Protein AF-A0A9D9CUH9-F1 (afdb_monomer)

Structure (mmCIF, N/CA/C/O backbone):
data_AF-A0A9D9CUH9-F1
#
_entry.id   AF-A0A9D9CUH9-F1
#
loop_
_atom_site.group_PDB
_atom_site.id
_atom_site.type_symbol
_atom_site.label_atom_id
_atom_site.label_alt_id
_atom_site.label_comp_id
_atom_site.label_asym_id
_atom_site.label_entity_id
_atom_site.label_seq_id
_atom_site.pdbx_PDB_ins_code
_atom_site.Cartn_x
_atom_site.Cartn_y
_atom_site.Cartn_z
_atom_site.occupancy
_atom_site.B_iso_or_equiv
_atom_site.auth_seq_id
_atom_site.auth_comp_id
_atom_site.auth_asym_id
_atom_site.auth_atom_id
_atom_site.pdbx_PDB_model_num
ATOM 1 N N . MET A 1 1 ? 31.048 3.800 -13.883 1.00 48.62 1 MET A N 1
ATOM 2 C CA . MET A 1 1 ? 30.468 2.622 -13.210 1.00 48.62 1 MET A CA 1
ATOM 3 C C . MET A 1 1 ? 29.904 1.756 -14.322 1.00 48.62 1 MET A C 1
ATOM 5 O O . MET A 1 1 ? 28.975 2.205 -14.979 1.00 48.62 1 MET A O 1
ATOM 9 N N . THR A 1 2 ? 30.550 0.641 -14.660 1.00 55.56 2 THR A N 1
ATOM 10 C CA . THR A 1 2 ? 30.005 -0.296 -15.654 1.00 55.56 2 THR A CA 1
ATOM 11 C C . THR A 1 2 ? 28.855 -1.073 -15.011 1.00 55.56 2 THR A C 1
ATOM 13 O O . THR A 1 2 ? 28.888 -1.340 -13.807 1.00 55.56 2 THR A O 1
ATOM 16 N N . LEU A 1 3 ? 27.801 -1.362 -15.779 1.00 65.25 3 LEU A N 1
ATOM 17 C CA . LEU A 1 3 ? 26.608 -2.065 -15.282 1.00 65.25 3 LEU A CA 1
ATOM 18 C C . LEU A 1 3 ? 26.915 -3.524 -14.882 1.00 65.25 3 LEU A C 1
ATOM 20 O O . LEU A 1 3 ? 26.144 -4.130 -14.146 1.00 65.25 3 LEU A O 1
ATOM 24 N N . ASP A 1 4 ? 28.079 -4.036 -15.284 1.00 69.50 4 ASP A N 1
ATOM 25 C CA . ASP A 1 4 ? 28.535 -5.428 -15.166 1.00 69.50 4 ASP A CA 1
ATOM 26 C C . ASP A 1 4 ? 28.645 -5.967 -13.723 1.00 69.50 4 ASP A C 1
ATOM 28 O O . ASP A 1 4 ? 28.797 -7.168 -13.524 1.00 69.50 4 ASP A O 1
ATOM 32 N N . ASN A 1 5 ? 28.557 -5.105 -12.702 1.00 83.06 5 ASN A N 1
ATOM 33 C CA . ASN A 1 5 ? 28.613 -5.492 -11.283 1.00 83.06 5 ASN A CA 1
ATOM 34 C C . ASN A 1 5 ? 27.256 -5.414 -10.555 1.00 83.06 5 ASN A C 1
ATOM 36 O O . ASN A 1 5 ? 27.198 -5.589 -9.333 1.00 83.06 5 ASN A O 1
ATOM 40 N N . ILE A 1 6 ? 26.161 -5.127 -11.263 1.00 86.50 6 ILE A N 1
ATOM 41 C CA . ILE A 1 6 ? 24.825 -5.042 -10.662 1.00 86.50 6 ILE A CA 1
ATOM 42 C C . ILE A 1 6 ? 24.233 -6.448 -10.536 1.00 86.50 6 ILE A C 1
ATOM 44 O O . ILE A 1 6 ? 23.945 -7.102 -11.528 1.00 86.50 6 ILE A O 1
ATOM 48 N N . LYS A 1 7 ? 24.014 -6.904 -9.295 1.00 86.69 7 LYS A N 1
ATOM 49 C CA . LYS A 1 7 ? 23.423 -8.227 -9.004 1.00 86.69 7 LYS A CA 1
ATOM 50 C C . LYS A 1 7 ? 21.898 -8.226 -8.909 1.00 86.69 7 LYS A C 1
ATOM 52 O O . LYS A 1 7 ? 21.286 -9.286 -8.952 1.00 86.69 7 LYS A O 1
ATOM 57 N N . ALA A 1 8 ? 21.294 -7.060 -8.686 1.00 87.44 8 ALA A N 1
ATOM 58 C CA . ALA A 1 8 ? 19.853 -6.925 -8.533 1.00 87.44 8 ALA A CA 1
ATOM 59 C C . ALA A 1 8 ? 19.398 -5.501 -8.860 1.00 87.44 8 ALA A C 1
ATOM 61 O O . ALA A 1 8 ? 20.055 -4.526 -8.488 1.00 87.44 8 ALA A O 1
ATOM 62 N N . VAL A 1 9 ? 18.231 -5.402 -9.495 1.00 88.31 9 VAL A N 1
ATOM 63 C CA . VAL A 1 9 ? 17.497 -4.152 -9.703 1.00 88.31 9 VAL A CA 1
ATOM 64 C C . VAL A 1 9 ? 16.157 -4.277 -8.985 1.00 88.31 9 VAL A C 1
ATOM 66 O O . VAL A 1 9 ? 15.396 -5.208 -9.241 1.00 88.31 9 VAL A O 1
ATOM 69 N N . ILE A 1 10 ? 15.876 -3.357 -8.062 1.00 89.25 10 ILE A N 1
ATOM 70 C CA . ILE A 1 10 ? 14.616 -3.321 -7.313 1.00 89.25 10 ILE A CA 1
ATOM 71 C C . ILE A 1 10 ? 13.739 -2.228 -7.912 1.00 89.25 10 ILE A C 1
ATOM 73 O O . ILE A 1 10 ? 14.140 -1.067 -7.978 1.00 89.25 10 ILE A O 1
ATOM 77 N N . PHE A 1 11 ? 12.529 -2.604 -8.313 1.00 87.94 11 PHE A N 1
ATOM 78 C CA . PHE A 1 11 ? 11.523 -1.667 -8.788 1.00 87.94 11 PHE A CA 1
ATOM 79 C C . PHE A 1 11 ? 10.570 -1.311 -7.658 1.00 87.94 11 PHE A C 1
ATOM 81 O O . PHE A 1 11 ? 9.979 -2.189 -7.028 1.00 87.94 11 PHE A O 1
ATOM 88 N N . ASP A 1 12 ? 10.374 -0.012 -7.447 1.00 86.75 12 ASP A N 1
ATOM 89 C CA . ASP A 1 12 ? 9.141 0.441 -6.818 1.00 86.75 12 ASP A CA 1
ATOM 90 C C . ASP A 1 12 ? 7.959 0.066 -7.724 1.00 86.75 12 ASP A C 1
ATOM 92 O O . ASP A 1 12 ? 8.094 0.003 -8.945 1.00 86.75 12 ASP A O 1
ATOM 96 N N . VAL A 1 13 ? 6.800 -0.213 -7.142 1.00 82.38 13 VAL A N 1
ATOM 97 C CA . VAL A 1 13 ? 5.620 -0.631 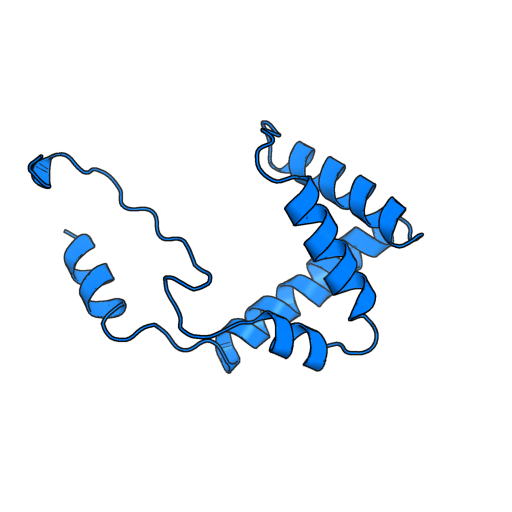-7.910 1.00 82.38 13 VAL A CA 1
ATOM 98 C C . VAL A 1 13 ? 4.804 0.594 -8.318 1.00 82.38 13 VAL A C 1
ATOM 100 O O . VAL A 1 13 ? 4.489 0.782 -9.496 1.00 82.38 13 VAL A O 1
ATOM 103 N N . ASP A 1 14 ? 4.487 1.450 -7.348 1.00 80.44 14 ASP A N 1
ATOM 104 C CA . ASP A 1 14 ? 3.504 2.526 -7.479 1.00 80.44 14 ASP A CA 1
ATOM 105 C C . ASP A 1 14 ? 4.127 3.753 -8.175 1.00 80.44 14 ASP A C 1
ATOM 107 O O . ASP A 1 14 ? 5.053 4.376 -7.668 1.00 80.44 14 ASP A O 1
ATOM 111 N N . GLY A 1 15 ? 3.656 4.106 -9.375 1.00 76.00 15 GLY A N 1
ATOM 112 C CA . GLY A 1 15 ? 4.204 5.227 -10.165 1.00 76.00 15 GLY A CA 1
ATOM 113 C C . GLY A 1 15 ? 5.473 4.913 -10.975 1.00 76.00 15 GLY A C 1
ATOM 114 O O . GLY A 1 15 ? 5.838 5.687 -11.872 1.00 76.00 15 GLY A O 1
ATOM 115 N N . THR A 1 16 ? 6.088 3.756 -10.725 1.00 84.69 16 THR A N 1
ATOM 116 C CA . THR A 1 16 ? 7.232 3.239 -11.487 1.00 84.69 16 THR A CA 1
ATOM 117 C C . THR A 1 16 ? 6.776 2.208 -12.524 1.00 84.69 16 THR A C 1
ATOM 119 O O . THR A 1 16 ? 6.869 2.489 -13.722 1.00 84.69 16 THR A O 1
ATOM 122 N N . LEU A 1 17 ? 6.200 1.070 -12.103 1.00 86.12 17 LEU A N 1
ATOM 123 C CA . LEU A 1 17 ? 5.792 -0.014 -13.017 1.00 86.12 17 LEU A CA 1
ATOM 124 C C . LEU A 1 17 ? 4.501 0.282 -13.790 1.00 86.12 17 LEU A C 1
ATOM 126 O O . LEU A 1 17 ? 4.286 -0.252 -14.879 1.00 86.12 17 LEU A O 1
ATOM 130 N N . TYR A 1 18 ? 3.640 1.146 -13.258 1.00 85.38 18 TYR A N 1
ATOM 131 C CA . TYR A 1 18 ? 2.403 1.558 -13.913 1.00 85.38 18 TYR A CA 1
ATOM 132 C C . TYR A 1 18 ? 2.206 3.068 -13.904 1.00 85.38 18 TYR A C 1
ATOM 134 O O . TYR A 1 18 ? 2.790 3.813 -13.117 1.00 85.38 18 TYR A O 1
ATOM 142 N N . THR A 1 19 ? 1.336 3.515 -14.803 1.00 77.88 19 THR A N 1
ATOM 143 C CA . THR A 1 19 ? 0.903 4.907 -14.910 1.00 77.88 19 THR A CA 1
ATOM 144 C C . THR A 1 19 ? -0.408 5.118 -14.154 1.00 77.88 19 THR A C 1
ATOM 146 O O . THR A 1 19 ? -1.315 4.286 -14.205 1.00 77.88 19 THR A O 1
ATOM 149 N N . GLY A 1 20 ? -0.519 6.253 -13.458 1.00 72.38 20 GLY A N 1
ATOM 150 C CA . GLY A 1 20 ? -1.733 6.663 -12.748 1.00 72.38 20 GLY A CA 1
ATOM 151 C C . GLY A 1 20 ? -1.610 6.651 -11.223 1.00 72.38 20 GLY A C 1
ATOM 152 O O . GLY A 1 20 ? -0.604 6.240 -10.658 1.00 72.38 20 GLY A O 1
ATOM 153 N N . GLY A 1 21 ? -2.651 7.160 -10.556 1.00 75.44 21 GLY A N 1
ATOM 154 C CA . GLY A 1 21 ? -2.737 7.227 -9.097 1.00 75.44 21 GLY A CA 1
ATOM 155 C C . GLY A 1 21 ? -3.909 6.405 -8.571 1.00 75.44 21 GLY A C 1
ATOM 156 O O . GLY A 1 21 ? -5.068 6.731 -8.839 1.00 75.44 21 GLY A O 1
ATOM 157 N N . ILE A 1 22 ? -3.616 5.374 -7.777 1.00 86.31 22 ILE A N 1
ATOM 158 C CA . ILE A 1 22 ? -4.622 4.454 -7.232 1.00 86.31 22 ILE A CA 1
ATOM 159 C C . ILE A 1 22 ? -5.538 5.088 -6.174 1.00 86.31 22 ILE A C 1
ATOM 161 O O . ILE A 1 22 ? -6.678 4.663 -5.989 1.00 86.31 22 ILE A O 1
ATOM 165 N N . ALA A 1 23 ? -5.086 6.156 -5.514 1.00 82.88 23 ALA A N 1
ATOM 166 C CA . ALA A 1 23 ? -5.797 6.764 -4.389 1.00 82.88 23 ALA A CA 1
ATOM 167 C C . ALA A 1 23 ? -7.258 7.140 -4.711 1.00 82.88 23 ALA A C 1
ATOM 169 O O . ALA A 1 23 ? -8.151 6.858 -3.914 1.00 82.88 23 ALA A O 1
ATOM 170 N N . LYS A 1 24 ? -7.528 7.720 -5.891 1.00 86.12 24 LYS A N 1
ATOM 171 C CA . LYS A 1 24 ? -8.903 8.077 -6.294 1.00 86.12 24 LYS A CA 1
ATOM 172 C C . LYS A 1 24 ? -9.789 6.841 -6.486 1.00 86.12 24 LYS A C 1
ATOM 174 O O . LYS A 1 24 ? -10.955 6.846 -6.108 1.00 86.12 24 LYS A O 1
ATOM 179 N N . HIS A 1 25 ? -9.219 5.770 -7.029 1.00 88.56 25 HIS A N 1
ATOM 180 C CA . HIS A 1 25 ? -9.921 4.521 -7.309 1.00 88.56 25 HIS A CA 1
ATOM 181 C C . HIS A 1 25 ? -10.220 3.735 -6.027 1.00 88.56 25 HIS A C 1
ATOM 183 O O . HIS A 1 25 ? -11.276 3.118 -5.916 1.00 88.56 25 HIS A O 1
ATOM 189 N N . LEU A 1 26 ? -9.345 3.831 -5.022 1.00 88.25 26 LEU A N 1
ATOM 190 C CA . LEU A 1 26 ? -9.601 3.304 -3.680 1.00 88.25 26 LEU A CA 1
ATOM 191 C C . LEU A 1 26 ? -10.760 4.025 -2.989 1.00 88.25 26 LEU A C 1
ATOM 193 O O . LEU A 1 26 ? -11.633 3.366 -2.433 1.00 88.25 26 LEU A O 1
ATOM 197 N N . ILE A 1 27 ? -10.801 5.360 -3.069 1.00 87.12 27 ILE A N 1
ATOM 198 C CA . ILE A 1 27 ? -11.885 6.160 -2.477 1.00 87.12 27 ILE A CA 1
ATOM 199 C C . ILE A 1 27 ? -13.228 5.813 -3.126 1.00 87.12 27 ILE A C 1
ATOM 201 O O . ILE A 1 27 ? -14.198 5.554 -2.421 1.00 87.12 27 ILE A O 1
ATOM 205 N N . LEU A 1 28 ? -13.283 5.756 -4.460 1.00 88.12 28 LEU A N 1
ATOM 206 C CA . LEU A 1 28 ? -14.504 5.384 -5.183 1.00 88.12 28 LEU A CA 1
ATOM 207 C C . LEU A 1 28 ? -14.904 3.918 -4.953 1.00 88.12 28 LEU A C 1
ATOM 209 O O . LEU A 1 28 ? -16.081 3.581 -5.026 1.00 88.12 28 LEU A O 1
ATOM 213 N N . GLY A 1 29 ? -13.935 3.044 -4.676 1.00 88.50 29 GLY A N 1
ATOM 214 C CA . GLY A 1 29 ? -14.162 1.624 -4.434 1.00 88.50 29 GLY A CA 1
ATOM 215 C C . GLY A 1 29 ? -14.784 1.289 -3.074 1.00 88.50 29 GLY A C 1
ATOM 216 O O . GLY A 1 29 ? -15.368 0.215 -2.941 1.00 88.50 29 GLY A O 1
ATOM 217 N N . ASP A 1 30 ? -14.668 2.179 -2.083 1.00 91.25 30 ASP A N 1
ATOM 218 C CA . ASP A 1 30 ? -15.310 2.049 -0.766 1.00 91.25 30 ASP A CA 1
ATOM 219 C C . ASP A 1 30 ? -15.522 3.425 -0.117 1.00 91.25 30 ASP A C 1
ATOM 221 O O . ASP A 1 30 ? -14.863 3.800 0.859 1.00 91.25 30 ASP A O 1
ATOM 225 N N . ILE A 1 31 ? -16.460 4.197 -0.673 1.00 91.25 31 ILE A N 1
ATOM 226 C CA . ILE A 1 31 ? -16.693 5.589 -0.260 1.00 91.25 31 ILE A CA 1
ATOM 227 C C . ILE A 1 31 ? -17.061 5.719 1.223 1.00 91.25 31 ILE A C 1
ATOM 229 O O . ILE A 1 31 ? -16.650 6.670 1.884 1.00 91.25 31 ILE A O 1
ATOM 233 N N . TRP A 1 32 ? -17.744 4.715 1.777 1.00 91.88 32 TRP A N 1
ATOM 234 C CA . TRP A 1 32 ? -18.156 4.664 3.181 1.00 91.88 32 TRP A CA 1
ATOM 235 C C . TRP A 1 32 ? -16.981 4.567 4.160 1.00 91.88 32 TRP A C 1
ATOM 237 O O . TRP A 1 32 ? -17.127 4.903 5.332 1.00 91.88 32 TRP A O 1
ATOM 247 N N . ARG A 1 33 ? -15.812 4.107 3.699 1.00 91.94 33 ARG A N 1
ATOM 248 C CA . ARG A 1 33 ? -14.594 3.950 4.514 1.00 91.94 33 ARG A CA 1
ATOM 249 C C . ARG A 1 33 ? -13.444 4.813 4.006 1.00 91.94 33 ARG A C 1
ATOM 251 O O . ARG A 1 33 ? -12.290 4.582 4.366 1.00 91.94 33 ARG A O 1
ATOM 258 N N . CYS A 1 34 ? -13.742 5.852 3.224 1.00 90.62 34 CYS A N 1
ATOM 259 C CA . CYS A 1 34 ? -12.731 6.767 2.693 1.00 90.62 34 CYS A CA 1
ATOM 260 C C . CYS A 1 34 ? -11.903 7.431 3.809 1.00 90.62 34 CYS A C 1
ATOM 262 O O . CYS A 1 34 ? -10.688 7.575 3.680 1.00 90.62 34 CYS A O 1
ATOM 264 N N . MET A 1 35 ? -12.528 7.740 4.951 1.00 92.94 35 MET A N 1
ATOM 265 C CA . MET A 1 35 ? -11.830 8.285 6.115 1.00 92.94 35 MET A CA 1
ATOM 266 C C . MET A 1 35 ? -10.853 7.282 6.731 1.00 92.94 35 MET A C 1
ATOM 268 O O . MET A 1 35 ? -9.775 7.682 7.161 1.00 92.94 35 MET A O 1
ATOM 272 N N . TRP A 1 36 ? -11.172 5.984 6.736 1.00 94.94 36 TRP A N 1
ATOM 273 C CA . TRP A 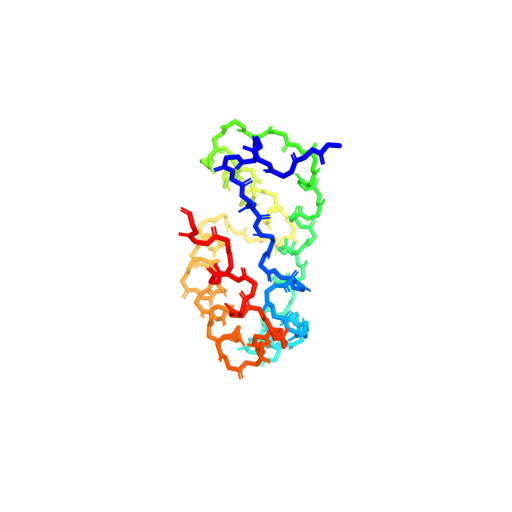1 36 ? -10.254 4.950 7.230 1.00 94.94 36 TRP A CA 1
ATOM 274 C C . TRP A 1 36 ? -9.053 4.801 6.299 1.00 94.94 36 TRP A C 1
ATOM 276 O O . TRP A 1 36 ? -7.921 4.776 6.773 1.00 94.94 36 TRP A O 1
ATOM 286 N N . ALA A 1 37 ? -9.273 4.831 4.981 1.00 93.25 37 ALA A N 1
ATOM 287 C CA . ALA A 1 37 ? -8.192 4.863 3.994 1.00 93.25 37 ALA A CA 1
ATOM 288 C C . ALA A 1 37 ? -7.304 6.116 4.140 1.00 93.25 37 ALA A C 1
ATOM 290 O O . ALA A 1 37 ? -6.079 6.037 4.039 1.00 93.25 37 ALA A O 1
ATOM 291 N N . LEU A 1 38 ? -7.891 7.280 4.444 1.00 92.50 38 LEU A N 1
ATOM 292 C CA . LEU A 1 38 ? -7.123 8.494 4.725 1.00 92.50 38 LEU A CA 1
ATOM 293 C C . LEU A 1 38 ? -6.270 8.351 5.995 1.00 92.50 38 LEU A C 1
ATOM 295 O O . LEU A 1 38 ? -5.096 8.730 5.984 1.00 92.50 38 LEU A O 1
ATOM 299 N N . ARG A 1 39 ? -6.839 7.813 7.085 1.00 95.81 39 ARG A N 1
ATOM 300 C CA . ARG A 1 39 ? -6.102 7.576 8.337 1.00 95.81 39 ARG A CA 1
ATOM 301 C C . ARG A 1 39 ? -4.999 6.549 8.156 1.00 95.81 39 ARG A C 1
ATOM 303 O O . ARG A 1 39 ? -3.896 6.794 8.628 1.00 95.81 39 ARG A O 1
ATOM 310 N N . GLU A 1 40 ? -5.253 5.485 7.406 1.00 95.38 40 GLU A N 1
ATOM 311 C CA . GLU A 1 40 ? -4.231 4.527 6.999 1.00 95.38 40 GLU A CA 1
ATOM 312 C C . GLU A 1 40 ? -3.061 5.238 6.314 1.00 95.38 40 GLU A C 1
ATOM 314 O O . GLU A 1 40 ? -1.909 5.072 6.730 1.00 95.38 40 GLU A O 1
ATOM 319 N N . ARG A 1 41 ? -3.348 6.115 5.342 1.00 92.88 41 ARG A N 1
ATOM 320 C CA . ARG A 1 41 ? -2.292 6.786 4.576 1.00 92.8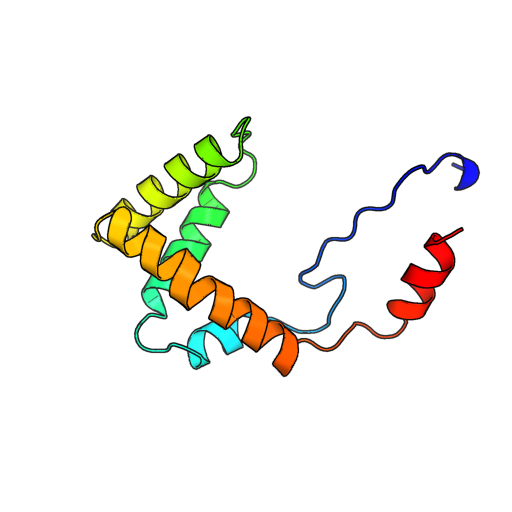8 41 ARG A CA 1
ATOM 321 C C . ARG A 1 41 ? -1.468 7.705 5.463 1.00 92.88 41 ARG A C 1
ATOM 323 O O . ARG A 1 41 ? -0.251 7.809 5.307 1.00 92.88 41 ARG A O 1
ATOM 330 N N . GLN A 1 42 ? -2.130 8.385 6.394 1.00 94.81 42 GLN A N 1
ATOM 331 C CA . GLN A 1 42 ? -1.470 9.201 7.409 1.00 94.81 42 GLN A CA 1
ATOM 332 C C . GLN A 1 42 ? -0.605 8.347 8.342 1.00 94.81 42 GLN A C 1
ATOM 334 O O . GLN A 1 42 ? 0.511 8.758 8.649 1.00 94.81 42 GLN A O 1
ATOM 339 N N . THR A 1 43 ? -1.076 7.166 8.752 1.00 96.62 43 THR A N 1
ATOM 340 C CA . THR A 1 43 ? -0.299 6.215 9.557 1.00 96.62 43 THR A CA 1
ATOM 341 C C . THR A 1 43 ? 0.967 5.788 8.824 1.00 96.62 43 THR A C 1
ATOM 343 O O . THR A 1 43 ? 2.057 5.979 9.356 1.00 96.62 43 THR A O 1
ATOM 346 N N . ARG A 1 44 ? 0.871 5.325 7.569 1.00 93.75 44 ARG A N 1
ATOM 347 C CA . ARG A 1 44 ? 2.062 4.932 6.792 1.00 93.75 44 ARG A CA 1
ATOM 348 C C . ARG A 1 44 ? 3.063 6.071 6.636 1.00 93.75 44 ARG A C 1
ATOM 350 O O . ARG A 1 44 ? 4.261 5.858 6.774 1.00 93.75 44 ARG A O 1
ATOM 357 N N . LYS A 1 45 ? 2.579 7.291 6.369 1.00 93.50 45 LYS A N 1
ATOM 358 C CA . LYS A 1 45 ? 3.442 8.477 6.263 1.00 93.50 45 LYS A CA 1
ATOM 359 C C . LYS A 1 45 ? 4.159 8.790 7.577 1.00 93.50 45 LYS A C 1
ATOM 361 O O . LYS A 1 45 ? 5.335 9.123 7.537 1.00 93.50 45 LYS A O 1
ATOM 366 N N . ALA A 1 46 ? 3.476 8.672 8.715 1.00 93.75 46 ALA A N 1
ATOM 367 C CA . ALA A 1 46 ? 4.067 8.909 10.034 1.00 93.75 46 ALA A CA 1
ATOM 368 C C . ALA A 1 46 ? 5.112 7.847 10.424 1.00 93.75 46 ALA A C 1
ATOM 370 O O . ALA A 1 46 ? 6.024 8.131 11.196 1.00 93.75 46 ALA A O 1
ATOM 371 N N . MET A 1 47 ? 4.981 6.638 9.877 1.00 94.12 47 MET A N 1
ATOM 372 C CA . MET A 1 47 ? 5.912 5.524 10.071 1.00 94.12 47 MET A CA 1
ATOM 373 C C . MET A 1 47 ? 7.099 5.537 9.097 1.00 94.12 47 MET A C 1
ATOM 375 O O . MET A 1 47 ? 7.993 4.701 9.206 1.00 94.12 47 MET A O 1
ATOM 379 N N . LYS A 1 48 ? 7.117 6.458 8.125 1.00 93.38 48 LYS A N 1
ATOM 380 C CA . LYS A 1 48 ? 8.198 6.553 7.141 1.00 93.38 48 LYS A CA 1
ATOM 381 C C . LYS A 1 48 ? 9.535 6.827 7.841 1.00 93.38 48 LYS A C 1
ATOM 383 O O . LYS A 1 48 ? 9.584 7.553 8.831 1.00 93.38 48 LYS A O 1
ATOM 388 N N . SER A 1 49 ? 10.612 6.276 7.281 1.00 91.69 49 SER A N 1
ATOM 389 C CA . SER A 1 49 ? 11.990 6.462 7.761 1.00 91.69 49 SER A CA 1
ATOM 390 C C . SER A 1 49 ? 12.256 5.898 9.162 1.00 91.69 49 SER A C 1
ATOM 392 O O . SER A 1 49 ? 13.157 6.368 9.851 1.00 91.69 49 SER A O 1
ATOM 394 N N . ARG A 1 50 ? 11.479 4.897 9.588 1.00 91.56 50 ARG A N 1
ATOM 395 C CA . ARG A 1 50 ? 11.712 4.139 10.822 1.00 91.56 50 ARG A CA 1
ATOM 396 C C . ARG A 1 50 ? 12.034 2.690 10.480 1.00 91.56 50 ARG A C 1
ATOM 398 O O . ARG A 1 50 ? 11.378 2.113 9.613 1.00 91.56 50 ARG A O 1
ATOM 405 N N . ASP A 1 51 ? 13.021 2.126 11.167 1.00 92.88 51 ASP A N 1
ATOM 406 C CA . ASP A 1 51 ? 13.311 0.696 11.118 1.00 92.88 51 ASP A CA 1
ATOM 407 C C . ASP A 1 51 ? 12.476 -0.030 12.179 1.00 92.88 51 ASP A C 1
ATOM 409 O O . ASP A 1 51 ? 12.453 0.361 13.346 1.00 92.88 51 ASP A O 1
ATOM 413 N N . TYR A 1 52 ? 11.758 -1.064 11.750 1.00 93.81 52 TYR A N 1
ATOM 414 C CA . TYR A 1 52 ? 10.900 -1.886 12.600 1.00 93.81 52 TYR A CA 1
ATOM 415 C C . TYR A 1 52 ? 11.497 -3.269 12.876 1.00 93.81 52 TYR A C 1
ATOM 417 O O . TYR A 1 52 ? 10.912 -4.029 13.645 1.00 93.81 52 TYR A O 1
ATOM 425 N N . MET A 1 53 ? 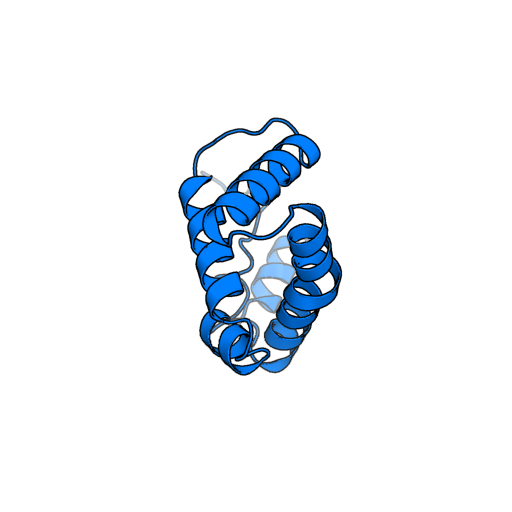12.655 -3.593 12.289 1.00 94.81 53 MET A N 1
ATOM 426 C CA . MET A 1 53 ? 13.358 -4.881 12.349 1.00 94.81 53 MET A CA 1
ATOM 427 C C . MET A 1 53 ? 12.604 -6.059 11.711 1.00 94.81 53 MET A C 1
ATOM 429 O O . MET A 1 53 ? 13.184 -6.809 10.932 1.00 94.81 53 MET A O 1
ATOM 433 N N . THR A 1 54 ? 11.316 -6.236 12.019 1.00 95.56 54 THR A N 1
ATOM 434 C CA . THR A 1 54 ? 10.477 -7.336 11.529 1.00 95.56 54 THR A CA 1
ATOM 435 C C . THR A 1 54 ? 9.140 -6.834 10.987 1.00 95.56 54 THR A C 1
ATOM 437 O O . THR A 1 54 ? 8.644 -5.763 11.354 1.00 95.56 54 THR A O 1
ATOM 440 N N . ALA A 1 55 ? 8.524 -7.639 10.118 1.00 93.69 55 ALA A N 1
ATOM 441 C CA . ALA A 1 55 ? 7.188 -7.362 9.598 1.00 93.69 55 ALA A CA 1
ATOM 442 C C . ALA A 1 55 ? 6.129 -7.334 10.714 1.00 93.69 55 ALA A C 1
ATOM 444 O O . ALA A 1 55 ? 5.243 -6.482 10.695 1.00 93.69 55 ALA A O 1
ATOM 445 N N . ASP A 1 56 ? 6.243 -8.204 11.719 1.00 96.50 56 ASP A N 1
ATOM 446 C CA . ASP A 1 56 ? 5.303 -8.244 12.843 1.00 96.50 56 ASP A CA 1
ATOM 447 C C . ASP A 1 56 ? 5.383 -6.978 13.694 1.00 96.50 56 ASP A C 1
ATOM 449 O O . ASP A 1 56 ? 4.355 -6.387 14.023 1.00 96.50 56 ASP A O 1
ATOM 453 N N . ASN A 1 57 ? 6.594 -6.493 13.980 1.00 96.88 57 ASN A N 1
ATOM 454 C CA . ASN A 1 57 ? 6.791 -5.229 14.689 1.00 96.88 57 ASN A CA 1
ATOM 455 C C . ASN A 1 57 ? 6.228 -4.045 13.895 1.00 96.88 57 ASN A C 1
ATOM 457 O O . ASN A 1 57 ? 5.591 -3.151 14.470 1.00 96.88 57 ASN A O 1
ATOM 461 N N . TYR A 1 58 ? 6.417 -4.056 12.570 1.00 96.94 58 TYR A N 1
ATOM 462 C CA . TYR A 1 58 ? 5.806 -3.076 11.678 1.00 96.94 58 TYR A CA 1
ATOM 463 C C . TYR A 1 58 ? 4.280 -3.122 11.783 1.00 96.94 58 TYR A C 1
ATOM 465 O O . TYR A 1 58 ? 3.661 -2.090 12.043 1.00 96.94 58 TYR A O 1
ATOM 473 N N . TYR A 1 59 ? 3.663 -4.298 11.632 1.00 97.06 59 TYR A N 1
ATOM 474 C CA . TYR A 1 59 ? 2.208 -4.430 11.658 1.00 97.06 59 TYR A CA 1
ATOM 475 C C . TYR A 1 59 ? 1.618 -4.106 13.028 1.00 97.06 59 TYR A C 1
ATOM 477 O O . TYR A 1 59 ? 0.610 -3.406 13.092 1.00 97.06 59 TYR A O 1
ATOM 485 N N . ASN A 1 60 ? 2.252 -4.528 14.120 1.00 97.25 60 ASN A N 1
ATOM 486 C CA . ASN A 1 60 ? 1.833 -4.169 15.473 1.00 97.25 60 ASN A CA 1
ATOM 487 C C . ASN A 1 60 ? 1.824 -2.649 15.658 1.00 97.25 60 ASN A C 1
ATOM 489 O O . ASN A 1 60 ? 0.807 -2.081 16.052 1.00 97.25 60 ASN A O 1
ATOM 493 N N . THR A 1 61 ? 2.902 -1.968 15.261 1.00 97.25 61 THR A N 1
ATOM 494 C CA . THR A 1 61 ? 2.961 -0.502 15.352 1.00 97.25 61 THR A CA 1
ATOM 495 C C . THR A 1 61 ? 1.952 0.174 14.421 1.00 97.25 61 THR A C 1
ATOM 497 O O . THR A 1 61 ? 1.309 1.158 14.797 1.00 97.25 61 THR A O 1
ATOM 500 N N . PHE A 1 62 ? 1.789 -0.351 13.206 1.00 98.06 62 PHE A N 1
ATOM 501 C CA . PHE A 1 62 ? 0.858 0.165 12.208 1.00 98.06 62 PHE A CA 1
ATOM 502 C C . PHE A 1 62 ? -0.586 0.104 12.703 1.00 98.06 62 PHE A C 1
ATOM 504 O O . PHE A 1 62 ? -1.280 1.122 12.680 1.00 98.06 62 PHE A O 1
ATOM 511 N N . PHE A 1 63 ? -1.033 -1.056 13.184 1.00 98.31 63 PHE A N 1
ATOM 512 C CA . PHE A 1 63 ? -2.409 -1.234 13.638 1.00 98.31 63 PHE A CA 1
ATOM 513 C C . PHE A 1 63 ? -2.692 -0.491 14.937 1.00 98.31 63 PHE A C 1
ATOM 515 O O . PHE A 1 63 ? -3.758 0.114 15.032 1.00 98.31 63 PHE A O 1
ATOM 522 N N . SER A 1 64 ? -1.727 -0.418 15.856 1.00 97.94 64 SER A N 1
ATOM 523 C CA . SER A 1 64 ? -1.866 0.389 17.070 1.00 97.94 64 SER A CA 1
ATOM 524 C C . SER A 1 64 ? -1.942 1.892 16.782 1.00 97.94 64 SER A C 1
ATOM 526 O O . SER A 1 64 ? -2.745 2.626 17.350 1.00 97.94 64 SER A O 1
ATOM 528 N N . THR A 1 65 ? -1.171 2.381 15.809 1.00 97.56 65 THR A N 1
ATOM 529 C CA . THR A 1 65 ? -1.262 3.791 15.395 1.00 97.56 65 THR A CA 1
ATOM 530 C C . THR A 1 65 ? -2.572 4.073 14.651 1.00 97.56 65 THR A C 1
ATOM 532 O O . THR A 1 65 ? -3.175 5.142 14.790 1.00 97.56 65 THR A O 1
ATOM 535 N N . LEU A 1 66 ? -3.023 3.132 13.819 1.00 98.12 66 LEU A N 1
ATOM 536 C CA . LEU A 1 66 ? -4.247 3.277 13.038 1.00 98.12 66 LEU A CA 1
ATOM 537 C C . LEU A 1 66 ? -5.508 3.217 13.912 1.00 98.12 66 LEU A C 1
ATOM 539 O O . LEU A 1 66 ? -6.425 4.012 13.686 1.00 98.12 66 LEU A O 1
ATOM 543 N N . SER A 1 67 ? -5.548 2.333 14.912 1.00 97.88 67 SER A N 1
ATOM 544 C CA . SER A 1 67 ? -6.646 2.231 15.883 1.00 97.88 67 SER A CA 1
ATOM 545 C C . SER A 1 67 ? -6.842 3.556 16.618 1.00 97.88 67 SER A C 1
ATOM 547 O O . SER A 1 67 ? -7.937 4.120 16.594 1.00 97.88 67 SER A O 1
ATOM 549 N N . GLN A 1 68 ? -5.757 4.151 17.121 1.00 97.25 68 GLN A N 1
ATOM 550 C CA . GLN A 1 68 ? -5.775 5.463 17.776 1.00 97.25 68 GLN A CA 1
ATOM 551 C C . GLN A 1 68 ? -6.302 6.577 16.857 1.00 97.25 68 GLN A C 1
ATOM 553 O O . GLN A 1 68 ? -7.111 7.403 17.273 1.00 97.25 68 GLN A O 1
ATOM 558 N N . LYS A 1 69 ? -5.894 6.600 15.580 1.00 96.62 69 LYS A N 1
ATOM 559 C CA . LYS A 1 69 ? -6.353 7.621 14.615 1.00 96.62 69 LYS A CA 1
ATOM 560 C C . LYS A 1 69 ? -7.809 7.462 14.176 1.00 96.62 69 LYS A C 1
ATOM 562 O O . LYS A 1 69 ? -8.392 8.423 13.669 1.00 96.62 69 LYS A O 1
ATOM 567 N N . THR A 1 70 ? -8.362 6.258 14.275 1.00 96.00 70 THR A N 1
ATOM 568 C CA . THR A 1 70 ? -9.724 5.935 13.819 1.00 96.00 70 THR A CA 1
ATOM 569 C C . THR A 1 70 ? -10.727 5.818 14.966 1.00 96.00 70 THR A C 1
ATOM 571 O O . THR A 1 70 ? -11.929 5.866 14.706 1.00 96.00 70 THR A O 1
ATOM 574 N N . GLY A 1 71 ? -10.256 5.677 16.210 1.00 96.69 71 GLY A N 1
ATOM 575 C CA . GLY A 1 71 ? -11.091 5.371 17.373 1.00 96.69 71 GLY A CA 1
ATOM 576 C C . GLY A 1 71 ? -11.723 3.979 17.294 1.00 96.69 71 GLY A C 1
ATOM 577 O O . GLY A 1 71 ? -12.822 3.772 17.805 1.00 96.69 71 GLY A O 1
ATOM 578 N N . LYS A 1 72 ? -11.093 3.051 16.566 1.00 97.50 72 LYS A N 1
ATOM 579 C CA . LYS A 1 72 ? -11.571 1.678 16.371 1.00 97.50 72 LYS A CA 1
ATOM 580 C C . LYS A 1 72 ? -10.594 0.695 16.981 1.00 97.50 72 LYS A C 1
ATOM 582 O O . LYS A 1 72 ? -9.398 0.950 16.977 1.00 97.50 72 LYS A O 1
ATOM 587 N N . GLU A 1 73 ? -11.111 -0.442 17.426 1.00 98.19 73 GLU A N 1
ATOM 588 C CA . GLU A 1 73 ? -10.298 -1.551 17.920 1.00 98.19 73 GLU A CA 1
ATOM 589 C C . GLU A 1 73 ? -9.267 -2.014 16.883 1.00 98.19 73 GLU A C 1
ATOM 591 O O . GLU A 1 73 ? -9.538 -2.042 15.675 1.00 98.19 73 GLU A O 1
ATOM 596 N N . GLU A 1 74 ? -8.089 -2.431 17.355 1.00 97.94 74 GLU A N 1
ATOM 597 C CA . GLU A 1 74 ? -7.026 -2.940 16.480 1.00 97.94 74 GLU A CA 1
ATOM 598 C C . GLU A 1 74 ? -7.482 -4.154 15.666 1.00 97.94 74 GLU A C 1
ATOM 600 O O . GLU A 1 74 ? -7.164 -4.249 14.482 1.00 97.94 74 GLU A O 1
ATOM 605 N N . SER A 1 75 ? -8.265 -5.056 16.267 1.00 97.94 75 SER A N 1
ATOM 606 C CA . SER A 1 75 ? -8.813 -6.240 15.592 1.00 97.94 75 SER A CA 1
ATOM 607 C C . SER A 1 75 ? -9.699 -5.863 14.401 1.00 97.94 75 SER A C 1
ATOM 609 O O . SER A 1 75 ? -9.558 -6.435 13.322 1.00 97.94 75 SER A O 1
ATOM 611 N N . VAL A 1 76 ? -10.543 -4.840 14.559 1.00 97.81 76 VAL A N 1
ATOM 612 C CA . VAL A 1 76 ? -11.413 -4.317 13.495 1.00 97.81 76 VAL A CA 1
ATOM 613 C C . VAL A 1 76 ? -10.585 -3.682 12.379 1.00 97.81 76 VAL A C 1
ATOM 615 O O . VAL A 1 76 ? -10.890 -3.864 11.201 1.00 97.81 76 VAL A O 1
ATOM 618 N N . MET A 1 77 ? -9.523 -2.947 12.721 1.00 98.00 77 MET A N 1
ATOM 619 C CA . MET A 1 77 ? -8.633 -2.347 11.721 1.00 98.00 77 MET A CA 1
ATOM 620 C C . MET A 1 77 ? -7.797 -3.391 10.980 1.00 98.00 77 MET A C 1
ATOM 622 O O . MET A 1 77 ? -7.600 -3.247 9.774 1.00 98.00 77 MET A O 1
ATOM 626 N N . ARG A 1 78 ? -7.352 -4.452 11.663 1.00 98.00 78 ARG A N 1
ATOM 627 C CA . ARG A 1 78 ? -6.668 -5.600 11.049 1.00 98.00 78 ARG A CA 1
ATOM 628 C C . ARG A 1 78 ? -7.569 -6.317 10.056 1.00 98.00 78 ARG A C 1
ATOM 630 O O . ARG A 1 78 ? -7.176 -6.481 8.902 1.00 98.00 78 ARG A O 1
ATOM 637 N N . ASP A 1 79 ? -8.777 -6.678 10.481 1.00 97.94 79 ASP A N 1
ATOM 638 C CA . ASP A 1 79 ? -9.767 -7.331 9.624 1.00 97.94 79 ASP A CA 1
ATOM 639 C C . ASP A 1 79 ? -10.093 -6.471 8.397 1.00 97.94 79 ASP A C 1
ATOM 641 O O . ASP A 1 79 ? -9.936 -6.912 7.259 1.00 97.94 79 ASP A O 1
ATOM 645 N N . TRP A 1 80 ? -10.431 -5.194 8.608 1.00 97.12 80 TRP A N 1
ATOM 646 C CA . TRP A 1 80 ? -10.694 -4.268 7.509 1.00 97.12 80 TRP A CA 1
ATOM 647 C C . TRP A 1 80 ? -9.511 -4.169 6.538 1.00 97.12 80 TRP A C 1
ATOM 649 O O . TRP A 1 80 ? -9.708 -4.189 5.319 1.00 97.12 80 TRP A O 1
ATOM 659 N N . TYR A 1 81 ? -8.288 -4.064 7.056 1.00 97.31 81 TYR A N 1
ATOM 660 C CA . TYR A 1 81 ? -7.099 -3.904 6.232 1.00 97.31 81 TYR A CA 1
ATOM 661 C C . TYR A 1 81 ? -6.860 -5.121 5.336 1.00 97.31 81 TYR A C 1
ATOM 663 O O . TYR A 1 81 ? -6.739 -4.972 4.118 1.00 97.31 81 TYR A O 1
ATOM 671 N N . PHE A 1 82 ? -6.823 -6.319 5.921 1.00 97.25 82 PHE A N 1
ATOM 672 C CA . PHE A 1 82 ? -6.472 -7.540 5.198 1.00 97.25 82 PHE A CA 1
ATOM 673 C C . PHE A 1 82 ? -7.625 -8.105 4.372 1.00 97.25 82 PHE A C 1
ATOM 675 O O . PHE A 1 82 ? -7.394 -8.553 3.253 1.00 97.25 82 PHE A O 1
ATOM 682 N N . ASN A 1 83 ? -8.860 -8.035 4.869 1.00 97.12 83 ASN A N 1
ATOM 683 C CA . ASN A 1 83 ? -9.999 -8.700 4.231 1.00 97.12 83 ASN A CA 1
ATOM 684 C C . ASN A 1 83 ? -10.803 -7.780 3.308 1.00 97.12 83 ASN A C 1
ATOM 686 O O . ASN A 1 83 ? -11.604 -8.258 2.505 1.00 97.12 83 ASN A O 1
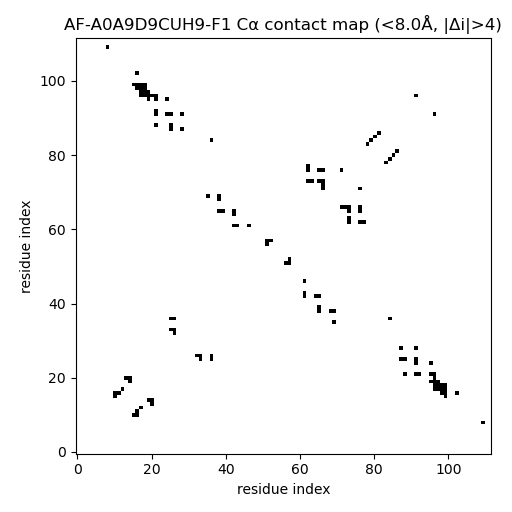ATOM 690 N N . ARG A 1 84 ? -10.593 -6.458 3.375 1.00 94.81 84 ARG A N 1
ATOM 691 C CA . ARG A 1 84 ? -11.352 -5.499 2.560 1.00 94.81 84 ARG A CA 1
ATOM 692 C C . ARG A 1 84 ? -10.474 -4.521 1.799 1.00 94.81 84 ARG A C 1
ATOM 694 O O . ARG A 1 84 ? -10.596 -4.429 0.579 1.00 94.81 84 ARG A O 1
ATOM 701 N N . TYR A 1 85 ? -9.595 -3.801 2.487 1.00 95.56 85 TYR A N 1
ATOM 702 C CA . TYR A 1 85 ? -8.803 -2.739 1.874 1.00 95.56 85 TYR A CA 1
ATOM 703 C C . TYR A 1 85 ? -7.731 -3.273 0.916 1.00 95.56 85 TYR A C 1
ATOM 705 O O . TYR A 1 85 ? -7.678 -2.839 -0.2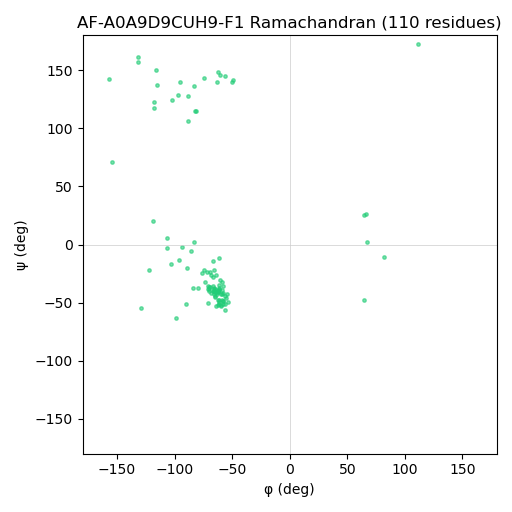33 1.00 95.56 85 TYR A O 1
ATOM 713 N N . MET A 1 86 ? -6.918 -4.244 1.343 1.00 94.69 86 MET A N 1
ATOM 714 C CA . MET A 1 86 ? -5.880 -4.849 0.499 1.00 94.69 86 MET A CA 1
ATOM 715 C C . MET A 1 86 ? -6.467 -5.546 -0.747 1.00 94.69 86 MET A C 1
ATOM 717 O O . MET A 1 86 ? -6.009 -5.242 -1.852 1.00 94.69 86 MET A O 1
ATOM 721 N N . PRO A 1 87 ? -7.520 -6.388 -0.647 1.00 96.00 87 PRO A N 1
ATOM 722 C CA . PRO A 1 87 ? -8.168 -6.971 -1.823 1.00 96.00 87 PRO A CA 1
ATOM 723 C C . PRO A 1 87 ? -8.774 -5.919 -2.754 1.00 96.00 87 PRO A C 1
ATOM 725 O O . PRO A 1 87 ? -8.662 -6.028 -3.978 1.00 96.00 87 PRO A O 1
ATOM 728 N N . LEU A 1 88 ? -9.385 -4.866 -2.192 1.00 94.31 88 LEU A N 1
ATOM 729 C CA . LEU A 1 88 ? -9.866 -3.736 -2.981 1.00 94.31 88 LEU A CA 1
ATOM 730 C C . LEU A 1 88 ? -8.709 -3.090 -3.744 1.00 94.31 88 LEU A C 1
ATOM 732 O O . LEU A 1 88 ? -8.846 -2.872 -4.943 1.00 94.31 88 LEU A O 1
ATOM 736 N N . MET A 1 89 ? -7.585 -2.817 -3.083 1.00 92.50 89 MET A N 1
ATOM 737 C CA . MET A 1 89 ? -6.406 -2.220 -3.703 1.00 92.50 89 MET A CA 1
ATOM 738 C C . MET A 1 89 ? -5.911 -3.050 -4.881 1.00 92.50 89 MET A C 1
ATOM 740 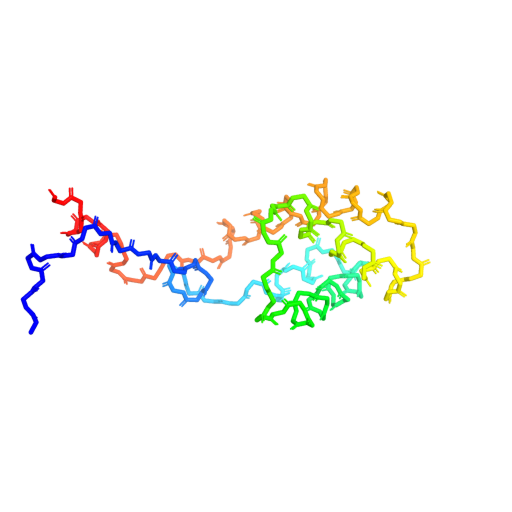O O . MET A 1 89 ? -5.828 -2.514 -5.981 1.00 92.50 89 MET A O 1
ATOM 744 N N . VAL A 1 90 ? -5.702 -4.356 -4.700 1.00 92.06 90 VAL A N 1
ATOM 745 C CA . VAL A 1 90 ? -5.278 -5.262 -5.783 1.00 92.06 90 VAL A CA 1
ATOM 746 C C . VAL A 1 90 ? -6.246 -5.200 -6.969 1.00 92.06 90 VAL A C 1
ATOM 748 O O . VAL A 1 90 ? -5.822 -5.025 -8.113 1.00 92.06 90 VAL A O 1
ATOM 751 N N . ARG A 1 91 ? -7.558 -5.247 -6.709 1.00 93.00 91 ARG A N 1
ATOM 752 C CA . ARG A 1 91 ? -8.584 -5.137 -7.756 1.00 93.00 91 ARG A CA 1
ATOM 753 C C . ARG A 1 91 ? -8.543 -3.788 -8.482 1.00 93.00 91 ARG A C 1
ATOM 755 O O . ARG A 1 91 ? -8.725 -3.746 -9.696 1.00 93.00 91 ARG A O 1
ATOM 762 N N . GLN A 1 92 ? -8.340 -2.686 -7.758 1.00 91.44 92 GLN A N 1
ATOM 763 C CA . GLN A 1 92 ? -8.255 -1.350 -8.354 1.00 91.44 92 GLN A CA 1
ATOM 764 C C . GLN A 1 92 ? -6.966 -1.177 -9.176 1.00 91.44 92 GLN A C 1
ATOM 766 O O . GLN A 1 92 ? -7.050 -0.598 -10.259 1.00 91.44 92 GLN A O 1
ATOM 771 N N . ILE A 1 93 ? -5.821 -1.720 -8.726 1.00 89.44 93 ILE A N 1
ATOM 772 C CA . ILE A 1 93 ? -4.573 -1.766 -9.516 1.00 89.44 93 ILE A CA 1
ATOM 773 C C . ILE A 1 93 ? -4.852 -2.479 -10.837 1.00 89.44 93 ILE A C 1
ATOM 775 O O . ILE A 1 93 ? -4.685 -1.880 -11.894 1.00 89.44 93 ILE A O 1
ATOM 779 N N . GLY A 1 94 ? -5.357 -3.715 -10.789 1.00 88.38 94 GLY A N 1
ATOM 780 C CA . GLY A 1 94 ? -5.585 -4.514 -11.997 1.00 88.38 94 GLY A CA 1
ATOM 781 C C . GLY A 1 94 ? -6.577 -3.887 -12.982 1.00 88.38 94 GLY A C 1
ATOM 782 O O . GLY A 1 94 ? -6.455 -4.078 -14.187 1.00 88.38 94 GLY A O 1
ATOM 783 N N . LYS A 1 95 ? -7.553 -3.114 -12.488 1.00 90.38 95 LYS A N 1
ATOM 784 C CA . LYS A 1 95 ? -8.568 -2.477 -13.337 1.00 90.38 95 LYS A CA 1
ATOM 785 C C . LYS A 1 95 ? -8.119 -1.145 -13.941 1.00 90.38 95 LYS A C 1
ATOM 787 O O . LYS A 1 95 ? -8.516 -0.834 -15.062 1.00 90.38 95 LYS A O 1
ATOM 792 N N . TYR A 1 96 ? -7.368 -0.332 -13.198 1.00 88.50 96 TYR A N 1
ATOM 793 C CA . TYR A 1 96 ? -7.140 1.072 -13.563 1.00 88.50 96 TYR A CA 1
ATOM 794 C C . TYR A 1 96 ? -5.671 1.455 -13.743 1.00 88.50 96 TYR A C 1
ATOM 796 O O . TYR A 1 96 ? -5.397 2.434 -14.439 1.00 88.50 96 TYR A O 1
ATOM 804 N N . CYS A 1 97 ? -4.730 0.715 -13.160 1.00 87.19 97 CYS A N 1
ATOM 805 C CA . CYS A 1 97 ? -3.307 0.990 -13.310 1.00 87.19 97 CYS A CA 1
ATOM 806 C C . CYS A 1 97 ? -2.772 0.254 -14.540 1.00 87.19 97 CYS A C 1
ATOM 808 O O . CYS A 1 97 ? -2.604 -0.964 -14.533 1.00 87.19 97 CYS A O 1
ATOM 810 N N . LYS A 1 98 ? -2.507 1.001 -15.615 1.00 85.50 98 LYS A N 1
ATOM 811 C CA . LYS A 1 98 ? -1.921 0.437 -16.836 1.00 85.50 98 LYS A CA 1
ATOM 812 C C . LYS A 1 98 ? -0.401 0.353 -16.697 1.00 85.50 98 LYS A C 1
ATOM 814 O O . LYS A 1 98 ? 0.187 1.354 -16.270 1.00 85.50 98 LYS A O 1
ATOM 819 N N . PRO A 1 99 ? 0.239 -0.761 -17.101 1.00 87.94 99 PRO A N 1
ATOM 820 C CA . PRO A 1 99 ? 1.694 -0.849 -17.162 1.00 87.94 99 PRO A CA 1
ATOM 821 C C . PRO A 1 99 ? 2.290 0.357 -17.894 1.00 87.94 99 PRO A C 1
ATOM 823 O O . PRO A 1 99 ? 1.705 0.852 -18.864 1.00 87.94 99 PRO A O 1
ATOM 826 N N . ARG A 1 100 ? 3.426 0.867 -17.414 1.00 87.88 100 ARG A N 1
ATOM 827 C CA . ARG A 1 100 ? 4.126 1.965 -18.086 1.00 87.88 100 ARG A CA 1
ATOM 828 C C . ARG A 1 100 ? 4.582 1.488 -19.474 1.00 87.88 100 ARG A C 1
ATOM 830 O O . ARG A 1 100 ? 5.022 0.343 -19.589 1.00 87.88 100 ARG A O 1
ATOM 837 N N . PRO A 1 101 ? 4.487 2.325 -20.527 1.00 87.75 101 PRO A N 1
ATOM 838 C CA . PRO A 1 101 ? 5.036 1.967 -21.832 1.00 87.75 101 PRO A CA 1
ATOM 839 C C . PRO A 1 101 ? 6.483 1.483 -21.694 1.00 87.75 101 PRO A C 1
ATOM 841 O O . PRO A 1 101 ? 7.227 2.040 -20.891 1.00 87.75 101 PRO A O 1
ATOM 844 N N . GLN A 1 102 ? 6.845 0.440 -22.443 1.00 88.19 102 GLN A N 1
ATOM 845 C CA . GLN A 1 102 ? 8.181 -0.179 -22.459 1.00 88.19 102 GLN A CA 1
ATOM 846 C C . GLN A 1 102 ? 8.601 -0.890 -21.161 1.00 88.19 102 GLN A C 1
ATOM 848 O O . GLN A 1 102 ? 9.692 -1.451 -21.116 1.00 88.19 102 GLN A O 1
ATOM 853 N N . ILE A 1 103 ? 7.762 -0.954 -20.114 1.00 89.12 103 ILE A N 1
ATOM 854 C CA . ILE A 1 103 ? 8.180 -1.621 -18.870 1.00 89.12 103 ILE A CA 1
ATOM 855 C C . ILE A 1 103 ? 8.500 -3.103 -19.086 1.00 89.12 103 ILE A C 1
ATOM 857 O O . ILE A 1 103 ? 9.447 -3.614 -18.504 1.00 89.12 103 ILE A O 1
ATOM 861 N N . ASN A 1 104 ? 7.768 -3.775 -19.977 1.00 87.44 104 ASN A N 1
ATOM 862 C CA . ASN A 1 104 ? 8.043 -5.168 -20.323 1.00 87.44 104 ASN A CA 1
ATOM 863 C C . ASN A 1 104 ? 9.404 -5.319 -21.018 1.00 87.44 104 ASN A C 1
ATOM 865 O O . ASN A 1 104 ? 10.146 -6.231 -20.686 1.00 87.44 104 ASN A O 1
ATOM 869 N N . GLU A 1 105 ? 9.762 -4.408 -21.926 1.00 90.81 105 GLU A N 1
ATOM 870 C CA . GLU A 1 105 ? 11.066 -4.417 -22.607 1.00 90.81 105 GLU A CA 1
ATOM 871 C 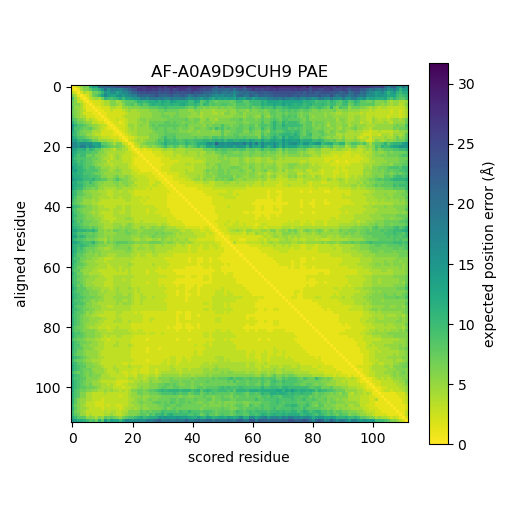C . GLU A 1 105 ? 12.209 -4.220 -21.604 1.00 90.81 105 GLU A C 1
ATOM 873 O O . GLU A 1 105 ? 13.205 -4.940 -21.647 1.00 90.81 105 GLU A O 1
ATOM 878 N N . VAL A 1 106 ? 12.034 -3.301 -20.646 1.00 89.50 106 VAL A N 1
ATOM 879 C CA . VAL A 1 106 ? 12.995 -3.083 -19.556 1.00 89.50 106 VAL A CA 1
ATOM 880 C C . VAL A 1 106 ? 13.151 -4.345 -18.709 1.00 89.50 106 VAL A C 1
ATOM 882 O O . VAL A 1 106 ? 14.275 -4.781 -18.469 1.00 89.50 106 VAL A O 1
ATOM 885 N N . LEU A 1 107 ? 12.046 -4.957 -18.276 1.00 89.38 107 LEU A N 1
ATOM 886 C CA . LEU A 1 107 ? 12.086 -6.166 -17.449 1.00 89.38 107 LEU A CA 1
ATOM 887 C C . LEU A 1 107 ? 12.746 -7.348 -18.175 1.00 89.38 107 LEU A C 1
ATOM 889 O O . LEU A 1 107 ? 13.529 -8.066 -17.560 1.00 89.38 107 LEU A O 1
ATOM 893 N N . GLU A 1 108 ? 12.485 -7.523 -19.472 1.00 89.62 108 GLU A N 1
ATOM 894 C CA . GLU A 1 108 ? 13.132 -8.563 -20.281 1.00 89.62 108 GLU A CA 1
ATOM 895 C C . GLU A 1 108 ? 14.624 -8.279 -20.503 1.00 89.62 108 GLU A C 1
ATOM 897 O O . GLU A 1 108 ? 15.439 -9.195 -20.435 1.00 89.62 108 GLU A O 1
ATOM 902 N N . SER A 1 109 ? 15.024 -7.016 -20.679 1.00 88.50 109 SER A N 1
ATOM 903 C CA . SER A 1 109 ? 16.446 -6.664 -20.818 1.00 88.50 109 SER A CA 1
ATOM 904 C C . SER A 1 109 ? 17.278 -6.957 -19.560 1.00 88.50 109 SER A C 1
ATOM 906 O O . SER A 1 109 ? 18.476 -7.202 -19.661 1.00 88.50 109 SER A O 1
ATOM 908 N N . LEU A 1 110 ? 16.639 -6.959 -18.385 1.00 87.62 110 LEU A N 1
ATOM 909 C CA . LEU A 1 110 ? 17.269 -7.185 -17.079 1.00 87.62 110 LEU A CA 1
ATOM 910 C C . LEU A 1 110 ? 17.218 -8.647 -16.614 1.00 87.62 110 LEU A C 1
ATOM 912 O O . LEU A 1 110 ? 17.707 -8.954 -15.531 1.00 87.62 110 LEU A O 1
ATOM 916 N N . ARG A 1 111 ? 16.595 -9.536 -17.395 1.00 79.81 111 ARG A N 1
ATOM 917 C CA . ARG A 1 111 ? 16.446 -10.970 -17.093 1.00 79.81 111 ARG A CA 1
ATOM 918 C C . ARG A 1 111 ? 17.661 -11.827 -17.478 1.00 79.81 111 ARG A C 1
ATOM 920 O O . ARG A 1 111 ? 17.584 -13.046 -17.329 1.00 79.81 111 ARG A O 1
ATOM 927 N N . GLN A 1 112 ? 18.719 -11.201 -17.995 1.00 62.75 112 GLN A N 1
ATOM 928 C CA . GLN A 1 112 ? 19.989 -11.838 -18.369 1.00 62.75 112 GLN A CA 1
ATOM 929 C C . GLN A 1 112 ? 20.764 -12.308 -17.136 1.00 62.75 112 GLN A C 1
ATOM 931 O O . GLN A 1 112 ? 21.383 -13.389 -17.235 1.00 62.75 112 GLN A O 1
#

Foldseek 3Di:
DDCVPDPDDDDDVACTFWDDDLLVVLCVLCVVCNVLVVLLVVLVVVCPPDDQPDPVSVLVSSLVSSCVSVVHDSVVNVCCVPVPRVVSSVVSCVPPTHTDPCSVVVVVVPPD

Ne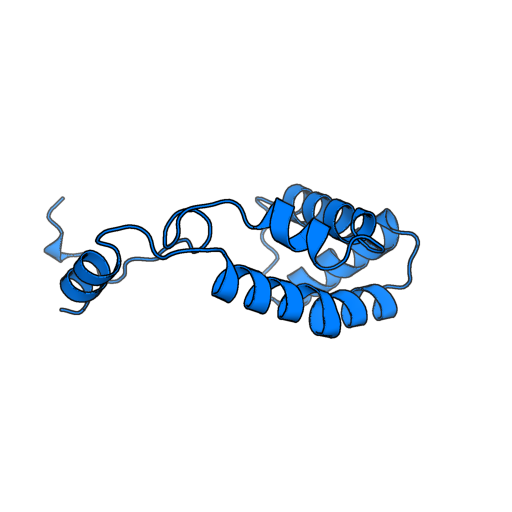arest PDB structures (foldseek):
  3ddh-assembly1_B  TM=4.180E-01  e=7.132E-02  Bacteroides thetaiotaomicron
  2pke-assembly1_A  TM=3.856E-01  e=8.020E-01  Xanthomonas campestris pv. campestris

Mean predicted aligned error: 5.25 Å

Radius of gyration: 17.39 Å; Cα contacts (8 Å, |Δi|>4): 71; chains: 1; bounding box: 49×21×40 Å

Solvent-accessible surface area (backbone atoms only — not comparable to full-atom values): 6740 Å² total; per-residue (Å²): 133,74,74,89,78,68,88,77,84,87,76,64,60,86,67,60,49,22,47,72,71,64,68,64,51,51,34,73,71,40,60,94,47,34,66,57,55,51,41,46,53,53,41,56,60,73,54,56,97,61,88,53,95,43,71,64,53,40,49,54,53,48,36,56,52,34,17,69,71,66,77,44,57,45,68,60,50,49,49,44,40,65,75,46,49,50,56,48,46,54,53,43,41,76,74,67,44,46,69,30,87,64,44,66,59,55,55,59,70,70,70,118

pLDDT: mean 90.08, std 8.55, range [48.62, 98.31]

Secondary structure (DSSP, 8-state):
--GGG----PPPIIIIIEES-HHHHHHHH-GGGHHHHHHHHHHHHHTTT---SSHHHHHHHHHHHHHHHHTS-HHHHHHHIIIIIHHHHHHHHHHH-EEPTTHHHHHHHT--

Sequence (112 aa):
MTLDNIKAVIFDVDGTLYTGGIAKHLILGDIWRCMWALRERQTRKAMKSRDYMTADNYYNTFFSTLSQKTGKEESVMRDWYFNRYMPLMVRQIGKYCKPRPQINEVLESLRQ